Protein AF-A0A2A2RB28-F1 (afdb_monomer_lite)

Secondary structure (DSSP, 8-state):
----------------HHHHHHHHHHHHTT--HHHHHHHHTTPPP-HHHHHHHHHTT--HHHHHHHHHHHT------HHHHHHHHHTT--HHHHHHHHHHHHHHHHHHHHHHHHHHTTS----GGGTT-PPP---

pLDDT: mean 82.94, std 18.9, range [40.28, 98.69]

Structure (mmCIF, N/CA/C/O backbone):
data_AF-A0A2A2RB28-F1
#
_entry.id   AF-A0A2A2RB28-F1
#
loop_
_atom_site.group_PDB
_atom_site.id
_atom_site.type_symbol
_atom_site.label_atom_id
_atom_site.label_alt_id
_atom_site.label_comp_id
_atom_site.label_asym_id
_atom_site.label_entity_id
_atom_site.label_seq_id
_atom_site.pdbx_PDB_ins_code
_atom_site.Cartn_x
_atom_site.Cartn_y
_atom_site.Cartn_z
_atom_site.occupancy
_atom_site.B_iso_or_equiv
_atom_site.auth_seq_id
_atom_site.auth_comp_id
_atom_site.auth_asym_id
_atom_site.auth_atom_id
_atom_site.pdbx_PDB_model_num
ATOM 1 N N . MET A 1 1 ? 13.893 58.027 -3.340 1.00 40.28 1 MET A N 1
ATOM 2 C CA . MET A 1 1 ? 13.424 56.875 -4.138 1.00 40.28 1 MET A CA 1
ATOM 3 C C . MET A 1 1 ? 13.994 55.616 -3.503 1.00 40.28 1 MET A C 1
ATOM 5 O O . MET A 1 1 ? 15.188 55.391 -3.623 1.00 40.28 1 MET A O 1
ATOM 9 N N . ILE A 1 2 ? 13.193 54.880 -2.728 1.00 45.69 2 ILE A N 1
ATOM 10 C CA . ILE A 1 2 ? 13.619 53.633 -2.072 1.00 45.69 2 ILE A CA 1
ATOM 11 C C . ILE A 1 2 ? 13.199 52.483 -2.987 1.00 45.69 2 ILE A C 1
ATOM 13 O O . ILE A 1 2 ? 12.010 52.295 -3.238 1.00 45.69 2 ILE A O 1
ATOM 17 N N . ALA A 1 3 ? 14.182 51.766 -3.527 1.00 48.59 3 ALA A N 1
ATOM 18 C CA . ALA A 1 3 ? 13.976 50.577 -4.340 1.00 48.59 3 ALA A CA 1
ATOM 19 C C . ALA A 1 3 ? 13.560 49.408 -3.433 1.00 48.59 3 ALA A C 1
ATOM 21 O O . ALA A 1 3 ? 14.382 48.824 -2.731 1.00 48.59 3 ALA A O 1
ATOM 22 N N . LEU A 1 4 ? 12.268 49.084 -3.438 1.00 51.72 4 LEU A N 1
ATOM 23 C CA . LEU A 1 4 ? 11.714 47.870 -2.844 1.00 51.72 4 LEU A CA 1
ATOM 24 C C . LEU A 1 4 ? 11.893 46.722 -3.845 1.00 51.72 4 LEU A C 1
ATOM 26 O O . LEU A 1 4 ? 11.027 46.453 -4.673 1.00 51.72 4 LEU A O 1
ATOM 30 N N . ILE A 1 5 ? 13.050 46.062 -3.798 1.00 56.41 5 ILE A N 1
ATOM 31 C CA . ILE A 1 5 ? 13.278 44.809 -4.523 1.00 56.41 5 ILE A CA 1
ATOM 32 C C . ILE A 1 5 ? 12.761 43.677 -3.633 1.00 56.41 5 ILE A C 1
ATOM 34 O O . ILE A 1 5 ? 13.472 43.137 -2.790 1.00 56.41 5 ILE A O 1
ATOM 38 N N . GLY A 1 6 ? 11.480 43.353 -3.799 1.00 57.09 6 GLY A N 1
ATOM 39 C CA . GLY A 1 6 ? 10.890 42.123 -3.289 1.00 57.09 6 GLY A CA 1
ATOM 40 C C . GLY A 1 6 ? 11.251 40.963 -4.210 1.00 57.09 6 GLY A C 1
ATOM 41 O O . GLY A 1 6 ? 10.554 40.715 -5.188 1.00 57.09 6 GLY A O 1
ATOM 42 N N . VAL A 1 7 ? 12.335 40.250 -3.909 1.00 66.50 7 VAL A N 1
ATOM 43 C CA . VAL A 1 7 ? 12.643 38.955 -4.533 1.00 66.50 7 VAL A CA 1
ATOM 44 C C . VAL A 1 7 ? 12.738 37.920 -3.425 1.00 66.50 7 VAL A C 1
ATOM 46 O O . VAL A 1 7 ? 13.798 37.710 -2.850 1.00 66.50 7 VAL A O 1
ATOM 49 N N . LEU A 1 8 ? 11.611 37.284 -3.109 1.00 60.06 8 LEU A N 1
ATOM 50 C CA . LEU A 1 8 ? 11.576 36.104 -2.247 1.00 60.06 8 LEU A CA 1
ATOM 51 C C . LEU A 1 8 ? 10.465 35.151 -2.723 1.00 60.06 8 LEU A C 1
ATOM 53 O O . LEU A 1 8 ? 9.400 35.064 -2.125 1.00 60.06 8 LEU A O 1
ATOM 57 N N . LEU A 1 9 ? 10.697 34.442 -3.831 1.00 55.72 9 LEU A N 1
ATOM 58 C CA . LEU A 1 9 ? 9.862 33.309 -4.258 1.00 55.72 9 LEU A CA 1
ATOM 59 C C . LEU A 1 9 ? 10.753 32.166 -4.768 1.00 55.72 9 LEU A C 1
ATOM 61 O O . LEU A 1 9 ? 10.796 31.866 -5.954 1.00 55.72 9 LEU A O 1
ATOM 65 N N . LEU A 1 10 ? 11.485 31.534 -3.849 1.00 61.50 10 LEU A N 1
ATOM 66 C CA . LEU A 1 10 ? 12.239 30.292 -4.084 1.00 61.50 10 LEU A CA 1
ATOM 67 C C . LEU A 1 10 ? 11.812 29.186 -3.100 1.00 61.50 10 LEU A C 1
ATOM 69 O O . LEU A 1 10 ? 12.625 28.386 -2.656 1.00 61.50 10 LEU A O 1
ATOM 73 N N . ALA A 1 11 ? 10.523 29.119 -2.759 1.00 56.06 11 ALA A N 1
ATOM 74 C CA . ALA A 1 11 ? 9.956 28.034 -1.952 1.00 56.06 11 ALA A CA 1
ATOM 75 C C . ALA A 1 11 ? 8.967 27.203 -2.781 1.00 56.06 11 ALA A C 1
ATOM 77 O O . ALA A 1 11 ? 7.797 27.062 -2.445 1.00 56.06 11 ALA A O 1
ATOM 78 N N . GLY A 1 12 ? 9.441 26.675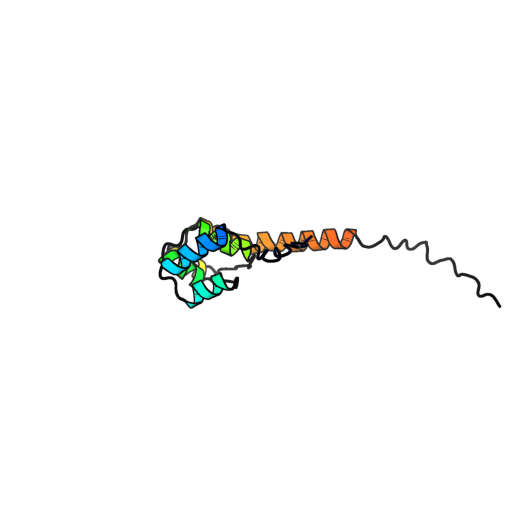 -3.906 1.00 48.31 12 GLY A N 1
ATOM 79 C CA . GLY A 1 12 ? 8.723 25.682 -4.694 1.00 48.31 12 GLY A CA 1
ATOM 80 C C . GLY A 1 12 ? 9.150 24.266 -4.322 1.00 48.31 12 GLY A C 1
ATOM 81 O O . GLY A 1 12 ? 9.588 23.526 -5.196 1.00 48.31 12 GLY A O 1
ATOM 82 N N . CYS A 1 13 ? 9.049 23.861 -3.051 1.00 58.91 13 CYS A N 1
ATOM 83 C CA . CYS A 1 13 ? 8.900 22.431 -2.783 1.00 58.91 13 CYS A CA 1
ATOM 84 C C . CYS A 1 13 ? 7.545 22.060 -3.380 1.00 58.91 13 CYS A C 1
ATOM 86 O O . CYS A 1 13 ? 6.515 22.404 -2.805 1.00 58.91 13 CYS A O 1
ATOM 88 N N . ALA A 1 14 ? 7.529 21.434 -4.555 1.00 64.94 14 ALA A N 1
ATOM 89 C CA . ALA A 1 14 ? 6.310 20.906 -5.153 1.00 64.94 14 ALA A CA 1
ATOM 90 C C . ALA A 1 14 ? 5.819 19.715 -4.310 1.00 64.94 14 ALA A C 1
ATOM 92 O O . ALA A 1 14 ? 5.962 18.554 -4.684 1.00 64.94 14 ALA A O 1
ATOM 93 N N . ALA A 1 15 ? 5.313 20.001 -3.112 1.00 69.69 15 ALA A N 1
ATOM 94 C CA . ALA A 1 15 ? 4.603 19.043 -2.295 1.00 69.69 15 ALA A CA 1
ATOM 95 C C . ALA A 1 15 ? 3.253 18.802 -2.971 1.00 69.69 15 ALA A C 1
ATOM 97 O O . ALA A 1 15 ? 2.444 19.719 -3.093 1.00 69.69 15 ALA A O 1
ATOM 98 N N . ASP A 1 16 ? 3.038 17.579 -3.448 1.00 84.50 16 ASP A N 1
ATOM 99 C CA . ASP A 1 16 ? 1.762 17.161 -4.018 1.00 84.50 16 ASP A CA 1
ATOM 100 C C . ASP A 1 16 ? 0.663 17.269 -2.934 1.00 84.50 16 ASP A C 1
ATOM 102 O O . ASP A 1 16 ? 0.732 16.555 -1.923 1.00 84.50 16 ASP A O 1
ATOM 106 N N . PRO A 1 17 ? -0.356 18.138 -3.101 1.00 88.44 17 PRO A N 1
ATOM 107 C CA . PRO A 1 17 ? -1.428 18.291 -2.119 1.00 88.44 17 PRO A CA 1
ATOM 108 C C . PRO A 1 17 ? -2.202 16.992 -1.872 1.00 88.44 17 PRO A C 1
ATOM 110 O O . PRO A 1 17 ? -2.729 16.787 -0.777 1.00 88.44 17 PRO A O 1
ATOM 113 N N . GLN A 1 18 ? -2.278 16.101 -2.865 1.00 92.75 18 GLN A N 1
ATOM 114 C CA . GLN A 1 18 ? -2.914 14.798 -2.705 1.00 92.75 18 GLN A CA 1
ATOM 115 C C . GLN A 1 18 ? -2.081 13.890 -1.804 1.00 92.75 18 GLN A C 1
ATOM 117 O O . GLN A 1 18 ? -2.630 13.261 -0.903 1.00 92.75 18 GLN A O 1
ATOM 122 N N . ARG A 1 19 ? -0.753 13.884 -1.973 1.00 90.94 19 ARG A N 1
ATOM 123 C CA . ARG A 1 19 ? 0.158 13.142 -1.089 1.00 90.94 19 ARG A CA 1
ATOM 124 C C . ARG A 1 19 ? -0.004 13.586 0.361 1.00 90.94 19 ARG A C 1
ATOM 126 O O . ARG A 1 19 ? -0.052 12.745 1.250 1.00 90.94 19 ARG A O 1
ATOM 133 N N . GLN A 1 20 ? -0.118 14.890 0.606 1.00 91.69 20 GLN A N 1
ATOM 134 C CA . GLN A 1 20 ? -0.297 15.408 1.963 1.00 91.69 20 GLN A CA 1
ATOM 135 C C . GLN A 1 20 ? -1.602 14.909 2.605 1.00 91.69 20 GLN A C 1
ATOM 137 O O . GLN A 1 20 ? -1.596 14.494 3.764 1.00 91.69 20 GLN A O 1
ATOM 142 N N . LYS A 1 21 ? -2.709 14.900 1.850 1.00 93.75 21 LYS A N 1
ATOM 143 C CA . LYS A 1 21 ? -3.995 14.353 2.318 1.00 93.75 21 LYS A CA 1
ATOM 144 C C . LYS A 1 21 ? -3.897 12.859 2.610 1.00 93.75 21 LYS A C 1
ATOM 146 O O . LYS A 1 21 ? -4.332 12.416 3.669 1.00 93.75 21 LYS A O 1
ATOM 151 N N . ASP A 1 22 ? -3.285 12.106 1.702 1.00 95.06 22 ASP A N 1
ATOM 152 C CA . ASP A 1 22 ? -3.089 10.666 1.848 1.00 95.06 22 ASP A CA 1
ATOM 153 C C . ASP A 1 22 ? -2.253 10.355 3.112 1.00 95.06 22 ASP A C 1
ATOM 155 O O . ASP A 1 22 ? -2.620 9.477 3.895 1.00 95.06 22 ASP A O 1
ATOM 159 N N . MET A 1 23 ? -1.183 11.115 3.386 1.00 93.88 23 MET A N 1
ATOM 160 C CA . MET A 1 23 ? -0.351 10.922 4.588 1.00 93.88 23 MET A CA 1
ATOM 161 C C . MET A 1 23 ? -1.059 11.314 5.887 1.00 93.88 23 MET A C 1
ATOM 163 O O . MET A 1 23 ? -0.831 10.677 6.917 1.00 93.88 23 MET A O 1
ATOM 167 N N . ALA A 1 24 ? -1.955 12.303 5.857 1.00 93.25 24 ALA A N 1
ATOM 168 C CA . ALA A 1 24 ? -2.784 12.638 7.014 1.00 93.25 24 ALA A CA 1
ATOM 169 C C . ALA A 1 24 ? -3.741 11.487 7.381 1.00 93.25 24 ALA A C 1
ATOM 171 O O . ALA A 1 24 ? -3.910 11.171 8.562 1.00 93.25 24 ALA A O 1
ATOM 172 N N . VAL A 1 25 ? -4.313 10.810 6.378 1.00 93.50 25 VAL A N 1
ATOM 173 C CA . VAL A 1 25 ? -5.142 9.609 6.581 1.00 93.50 25 VAL A CA 1
ATOM 174 C C . VAL A 1 25 ? -4.305 8.472 7.166 1.00 93.50 25 VAL A C 1
ATOM 176 O O . VAL A 1 25 ? -4.672 7.900 8.189 1.00 93.50 25 VAL A O 1
ATOM 179 N N . VAL A 1 26 ? -3.147 8.171 6.572 1.00 94.44 26 VAL A N 1
ATOM 180 C CA . VAL A 1 26 ? -2.278 7.083 7.053 1.00 94.44 26 VAL A CA 1
ATOM 181 C C . VAL A 1 26 ? -1.820 7.339 8.492 1.00 94.44 26 VAL A C 1
ATOM 183 O O . VAL A 1 26 ? -1.945 6.457 9.340 1.00 94.44 26 VAL A O 1
ATOM 186 N N . SER A 1 27 ? -1.374 8.557 8.803 1.00 91.31 27 SER A N 1
ATOM 187 C CA . SER A 1 27 ? -0.862 8.913 10.134 1.00 91.31 27 SER A CA 1
ATOM 188 C C . SER A 1 27 ? -1.927 8.869 11.234 1.00 91.31 27 SER A C 1
ATOM 190 O O . SER A 1 27 ? -1.594 8.657 12.396 1.00 91.31 27 SER A O 1
ATOM 192 N N . SER A 1 28 ? -3.206 9.042 10.885 1.00 92.94 28 SER A N 1
ATOM 193 C CA . SER A 1 28 ? -4.327 8.988 11.835 1.00 92.94 28 SER A CA 1
ATOM 194 C C . SER A 1 28 ? -5.004 7.613 11.928 1.00 92.94 28 SER A C 1
ATOM 196 O O . SER A 1 28 ? -5.814 7.393 12.824 1.00 92.94 28 SER A O 1
ATOM 198 N N . SER A 1 29 ? -4.653 6.670 11.048 1.00 91.19 29 SER A N 1
ATOM 199 C CA . SER A 1 29 ? -5.303 5.352 10.943 1.00 91.19 29 SER A CA 1
ATOM 200 C C . SER A 1 29 ? -4.783 4.281 11.916 1.00 91.19 29 SER A C 1
ATOM 202 O O . SER A 1 29 ? -5.322 3.183 11.957 1.00 91.19 29 SER A O 1
ATOM 204 N N . GLY A 1 30 ? -3.742 4.560 12.711 1.00 94.00 30 GLY A N 1
ATOM 205 C CA . GLY A 1 30 ? -3.163 3.571 13.639 1.00 94.00 30 GLY A CA 1
ATOM 206 C C . GLY A 1 30 ? -2.279 2.511 12.965 1.00 94.00 30 GLY A C 1
ATOM 207 O O . GLY A 1 30 ? -1.998 1.457 13.539 1.00 94.00 30 GLY A O 1
ATOM 208 N N . VAL A 1 31 ? -1.840 2.778 11.734 1.00 96.69 31 VAL A N 1
ATOM 209 C CA . VAL A 1 31 ? -0.836 1.982 11.013 1.00 96.69 31 VAL A CA 1
ATOM 210 C C . VAL A 1 31 ? 0.493 2.001 11.784 1.00 96.69 31 VAL A C 1
ATOM 212 O O . VAL A 1 31 ? 0.837 3.037 12.359 1.00 96.69 31 VAL A O 1
ATOM 215 N N . PRO A 1 32 ? 1.261 0.891 11.815 1.00 97.38 32 PRO A N 1
ATOM 216 C CA . PRO A 1 32 ? 2.560 0.858 12.478 1.00 97.38 32 PRO A CA 1
ATOM 217 C C . PRO A 1 32 ? 3.471 2.003 12.029 1.00 97.38 32 PRO A C 1
ATOM 219 O O . PRO A 1 32 ? 3.584 2.283 10.835 1.00 97.38 32 PRO A O 1
ATOM 222 N N . THR A 1 33 ? 4.179 2.617 12.981 1.00 95.06 33 THR A N 1
ATOM 223 C CA . THR A 1 33 ? 5.044 3.782 12.727 1.00 95.06 33 THR A CA 1
ATOM 224 C C . THR A 1 33 ? 6.092 3.520 11.649 1.00 95.06 33 THR A C 1
ATOM 226 O O . THR A 1 33 ? 6.452 4.423 10.904 1.00 95.06 33 THR A O 1
ATOM 229 N N . ILE A 1 34 ? 6.579 2.282 11.532 1.00 96.44 34 ILE A N 1
ATOM 230 C CA . ILE A 1 34 ? 7.538 1.921 10.486 1.00 96.44 34 ILE A CA 1
ATOM 231 C C . ILE A 1 34 ? 6.916 1.992 9.085 1.00 96.44 34 ILE A C 1
ATOM 233 O O . ILE A 1 34 ? 7.548 2.498 8.163 1.00 96.44 34 ILE A O 1
ATOM 237 N N . THR A 1 35 ? 5.668 1.552 8.927 1.00 97.38 35 THR A N 1
ATOM 238 C CA . THR A 1 35 ? 4.946 1.588 7.653 1.00 97.38 35 THR A CA 1
ATOM 239 C C . THR A 1 35 ? 4.631 3.027 7.254 1.00 97.38 35 THR A C 1
ATOM 241 O O . THR A 1 35 ? 4.894 3.421 6.118 1.00 97.38 35 THR A O 1
ATOM 244 N N . SER A 1 36 ? 4.136 3.848 8.187 1.00 96.44 36 SER A N 1
ATOM 245 C CA . SER A 1 36 ? 3.884 5.268 7.912 1.00 96.44 36 SER A CA 1
ATOM 246 C C . SER A 1 36 ? 5.178 6.039 7.632 1.00 96.44 36 SER A C 1
ATOM 248 O O . SER A 1 36 ? 5.207 6.839 6.701 1.00 96.44 36 SER A O 1
ATOM 250 N N . ALA A 1 37 ? 6.275 5.743 8.337 1.00 96.12 37 ALA A N 1
ATOM 251 C CA . ALA A 1 37 ? 7.584 6.330 8.056 1.00 96.12 37 ALA A CA 1
ATOM 252 C C . ALA A 1 37 ? 8.101 5.951 6.660 1.00 96.12 37 ALA A C 1
ATOM 254 O O . ALA A 1 37 ? 8.564 6.827 5.930 1.00 96.12 37 ALA A O 1
ATOM 255 N N . LYS A 1 38 ? 7.979 4.682 6.241 1.00 97.00 38 LYS A N 1
ATOM 256 C CA . LYS A 1 38 ? 8.315 4.276 4.865 1.00 97.00 38 LYS A CA 1
ATOM 257 C C . LYS A 1 38 ? 7.534 5.113 3.847 1.00 97.00 38 LYS A C 1
ATOM 259 O O . LYS A 1 38 ? 8.130 5.606 2.891 1.00 97.00 38 LYS A O 1
ATOM 264 N N . MET A 1 39 ? 6.235 5.327 4.075 1.00 96.00 39 MET A N 1
ATOM 265 C CA . MET A 1 39 ? 5.398 6.149 3.195 1.00 96.00 39 MET A CA 1
ATOM 266 C C . MET A 1 39 ? 5.809 7.629 3.180 1.00 96.00 39 MET A C 1
ATOM 268 O O . MET A 1 39 ? 5.962 8.226 2.109 1.00 96.00 39 MET A O 1
ATOM 272 N N . GLU A 1 40 ? 6.076 8.206 4.351 1.00 94.19 40 GLU A N 1
ATOM 273 C CA . GLU A 1 40 ? 6.519 9.595 4.501 1.00 94.19 40 GLU A CA 1
ATOM 274 C C . GLU A 1 40 ? 7.882 9.842 3.835 1.00 94.19 40 GLU A C 1
ATOM 276 O O . GLU A 1 40 ? 8.090 10.870 3.192 1.00 94.19 40 GLU A O 1
ATOM 281 N N . TYR A 1 41 ? 8.796 8.873 3.897 1.00 94.12 41 TYR A N 1
ATOM 282 C CA . TYR A 1 41 ? 10.113 8.958 3.260 1.00 94.12 41 TYR A CA 1
ATOM 283 C C . TYR A 1 41 ? 10.150 8.387 1.839 1.00 94.12 41 TYR A C 1
ATOM 285 O O . TYR A 1 41 ? 11.229 8.217 1.269 1.00 94.12 41 TYR A O 1
ATOM 293 N N . ASN A 1 42 ? 8.985 8.136 1.231 1.00 92.81 42 ASN A N 1
ATOM 294 C CA . ASN A 1 42 ? 8.854 7.665 -0.148 1.00 92.81 42 ASN A CA 1
ATOM 295 C C . ASN A 1 42 ? 9.587 6.337 -0.435 1.00 92.81 42 ASN A C 1
ATOM 297 O O . ASN A 1 42 ? 10.010 6.086 -1.572 1.00 92.81 42 ASN A O 1
ATOM 301 N N . GLN A 1 43 ? 9.731 5.494 0.586 1.00 95.56 43 GLN A N 1
ATOM 302 C CA . GLN A 1 43 ? 10.395 4.198 0.524 1.00 95.56 43 GLN A CA 1
ATOM 303 C C . GLN A 1 43 ? 9.449 3.105 0.004 1.00 95.56 43 GLN A C 1
ATOM 305 O O . GLN A 1 43 ? 8.233 3.183 0.198 1.00 95.56 43 GLN A O 1
ATOM 310 N N . PRO A 1 44 ? 9.968 2.054 -0.647 1.00 95.62 44 PRO A N 1
ATOM 311 C CA . PRO A 1 44 ? 9.163 0.882 -0.963 1.00 95.62 44 PRO A CA 1
ATOM 312 C C . PRO A 1 44 ? 8.521 0.302 0.304 1.00 95.62 44 PRO A C 1
ATOM 314 O O . PRO A 1 44 ? 9.189 0.152 1.327 1.00 95.62 44 PRO A O 1
ATOM 317 N N . ILE A 1 45 ? 7.236 -0.030 0.215 1.00 97.50 45 ILE A N 1
ATOM 318 C CA . ILE A 1 45 ? 6.529 -0.796 1.245 1.00 97.50 45 ILE A CA 1
ATOM 319 C C . ILE A 1 45 ? 6.465 -2.265 0.829 1.00 97.50 45 ILE A C 1
ATOM 321 O O . ILE A 1 45 ? 6.358 -2.568 -0.364 1.00 97.50 45 ILE A O 1
ATOM 325 N N . ASP A 1 46 ? 6.556 -3.167 1.798 1.00 97.94 46 ASP A N 1
ATOM 326 C CA . ASP A 1 46 ? 6.501 -4.614 1.582 1.00 97.94 46 ASP A CA 1
ATOM 327 C C . ASP A 1 46 ? 5.072 -5.170 1.748 1.00 97.94 46 ASP A C 1
ATOM 329 O O . ASP A 1 46 ? 4.093 -4.430 1.862 1.00 97.94 46 ASP A O 1
A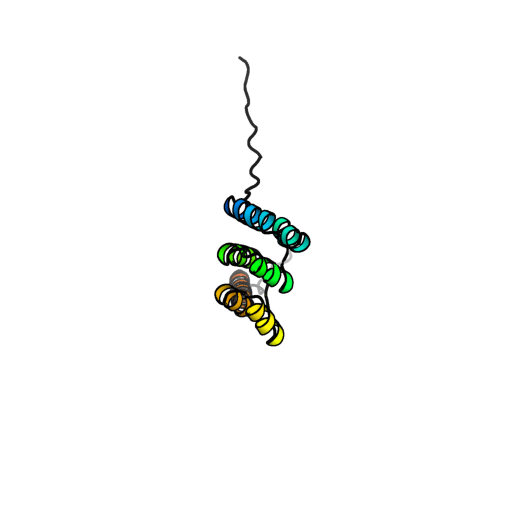TOM 333 N N . PHE A 1 47 ? 4.921 -6.495 1.700 1.00 98.50 47 PHE A N 1
ATOM 334 C CA . PHE A 1 47 ? 3.607 -7.125 1.833 1.00 98.50 47 PHE A CA 1
ATOM 335 C C . PHE A 1 47 ? 3.008 -6.990 3.238 1.00 98.50 47 PHE A C 1
ATOM 337 O O . PHE A 1 47 ? 1.788 -6.862 3.354 1.00 98.50 47 PHE A O 1
ATOM 344 N N . ASP A 1 48 ? 3.826 -6.992 4.294 1.00 98.31 48 ASP A N 1
ATOM 345 C CA . ASP A 1 48 ? 3.334 -6.843 5.666 1.00 98.31 48 ASP A CA 1
ATOM 346 C C . ASP A 1 48 ? 2.860 -5.400 5.916 1.00 98.31 48 ASP A C 1
ATOM 348 O O . ASP A 1 48 ? 1.830 -5.194 6.562 1.00 98.31 48 ASP A O 1
ATOM 352 N N . ASP A 1 49 ? 3.524 -4.410 5.312 1.00 98.44 49 ASP A N 1
ATOM 353 C CA . ASP A 1 49 ? 3.061 -3.020 5.278 1.00 98.44 49 ASP A CA 1
ATOM 354 C C . ASP A 1 49 ? 1.691 -2.884 4.585 1.00 98.44 49 ASP A C 1
ATOM 356 O O . ASP A 1 49 ? 0.782 -2.241 5.111 1.00 98.44 49 ASP A O 1
ATOM 360 N N . ILE A 1 50 ? 1.508 -3.515 3.417 1.00 98.56 50 ILE A N 1
ATOM 361 C CA . ILE A 1 50 ? 0.232 -3.492 2.675 1.00 98.56 50 ILE A CA 1
ATOM 362 C C . ILE A 1 50 ? -0.889 -4.135 3.505 1.00 98.56 50 ILE A C 1
ATOM 364 O O . ILE A 1 50 ? -2.004 -3.610 3.571 1.00 98.56 50 ILE A O 1
ATOM 368 N N . ILE A 1 51 ? -0.587 -5.242 4.189 1.00 98.62 51 ILE A N 1
ATOM 369 C CA . ILE A 1 51 ? -1.500 -5.887 5.139 1.00 98.62 51 ILE A CA 1
ATOM 370 C C . ILE A 1 51 ? -1.862 -4.932 6.279 1.00 98.62 51 ILE A C 1
ATOM 372 O O . ILE A 1 51 ? -3.036 -4.834 6.642 1.00 98.62 51 ILE A O 1
ATOM 376 N N . ALA A 1 52 ? -0.883 -4.226 6.848 1.00 98.31 52 ALA A N 1
ATOM 377 C CA . ALA A 1 52 ? -1.113 -3.293 7.944 1.00 98.31 52 ALA A CA 1
ATOM 378 C C . ALA A 1 52 ? -2.021 -2.128 7.523 1.00 98.31 52 ALA A C 1
ATOM 380 O O . ALA A 1 52 ? -2.983 -1.825 8.229 1.00 98.31 52 ALA A O 1
ATOM 381 N N . LEU A 1 53 ? -1.777 -1.541 6.348 1.00 98.31 53 LEU A N 1
ATOM 382 C CA . LEU A 1 53 ? -2.620 -0.489 5.768 1.00 98.31 53 LEU A CA 1
ATOM 383 C C . LEU A 1 53 ? -4.072 -0.960 5.604 1.00 98.31 53 LEU A C 1
ATOM 385 O O . LEU A 1 53 ? -5.005 -0.285 6.042 1.00 98.31 53 LEU A O 1
ATOM 389 N N . SER A 1 54 ? -4.265 -2.155 5.045 1.00 98.12 54 SER A N 1
ATOM 390 C CA . SER A 1 54 ? -5.597 -2.725 4.829 1.00 98.12 54 SER A CA 1
ATOM 391 C C . SER A 1 54 ? -6.330 -3.046 6.136 1.00 98.12 54 SER A C 1
ATOM 393 O O . SER A 1 54 ? -7.523 -2.765 6.281 1.00 98.12 54 SER A O 1
ATOM 395 N N . LYS A 1 55 ? -5.625 -3.603 7.130 1.00 97.31 55 LYS A N 1
ATOM 396 C CA . LYS A 1 55 ? -6.196 -3.890 8.457 1.00 97.31 55 LYS A CA 1
ATOM 397 C C . LYS A 1 55 ? -6.699 -2.626 9.149 1.00 97.31 55 LYS A C 1
ATOM 399 O O . LYS A 1 55 ? -7.760 -2.667 9.766 1.00 97.31 55 LYS A O 1
ATOM 404 N N . GLN A 1 56 ? -5.984 -1.516 8.977 1.00 97.69 56 GLN A N 1
ATOM 405 C CA . GLN A 1 56 ? -6.353 -0.203 9.506 1.00 97.69 56 GLN A CA 1
ATOM 406 C C . GLN A 1 56 ? -7.330 0.578 8.618 1.00 97.69 56 GLN A C 1
ATOM 408 O O . GLN A 1 56 ? -7.564 1.764 8.838 1.00 97.69 56 GLN A O 1
ATOM 413 N N . LYS A 1 57 ? -7.937 -0.084 7.624 1.00 96.56 57 LYS A N 1
ATOM 414 C CA . LYS A 1 57 ? -8.966 0.494 6.748 1.00 96.56 57 LYS A CA 1
ATOM 415 C C . LYS A 1 57 ? -8.493 1.723 5.963 1.00 96.56 57 LYS A C 1
ATOM 417 O O . LYS A 1 57 ? -9.316 2.546 5.566 1.00 96.56 57 LYS A O 1
ATOM 422 N N . VAL A 1 58 ? -7.190 1.828 5.687 1.00 97.44 58 VAL A N 1
ATOM 423 C CA . VAL A 1 58 ? -6.687 2.782 4.691 1.00 97.44 58 VAL A CA 1
ATOM 424 C C . VAL A 1 58 ? -7.294 2.411 3.339 1.00 97.44 58 VAL A C 1
ATOM 426 O O . VAL A 1 58 ? -7.316 1.238 2.965 1.00 97.44 58 VAL A O 1
ATOM 429 N N . SER A 1 59 ? -7.832 3.397 2.622 1.00 97.69 59 SER A N 1
ATOM 430 C CA . SER A 1 59 ? -8.571 3.136 1.389 1.00 97.69 59 SER A CA 1
ATOM 431 C C . SER A 1 59 ? -7.672 2.586 0.281 1.00 97.69 59 SER A C 1
ATOM 433 O O . SER A 1 59 ? -6.504 2.962 0.148 1.00 97.69 59 SER A O 1
ATOM 435 N N . ASP A 1 60 ? -8.256 1.748 -0.578 1.00 97.75 60 ASP A N 1
ATOM 436 C CA . ASP A 1 60 ? -7.582 1.204 -1.762 1.00 97.75 60 ASP A CA 1
ATOM 437 C C . ASP A 1 60 ? -6.971 2.300 -2.632 1.00 97.75 60 ASP A C 1
ATOM 439 O O . ASP A 1 60 ? -5.891 2.124 -3.188 1.00 97.75 60 ASP A O 1
ATOM 443 N N . GLU A 1 61 ? -7.648 3.444 -2.742 1.00 97.69 61 GLU A N 1
ATOM 444 C CA . GLU A 1 61 ? -7.175 4.570 -3.538 1.00 97.69 61 GLU A CA 1
ATOM 445 C C . GLU A 1 61 ? -5.838 5.109 -3.014 1.00 97.69 61 GLU A C 1
ATOM 447 O O . GLU A 1 61 ? -4.913 5.300 -3.803 1.00 97.69 61 GLU A O 1
ATOM 452 N N . VAL A 1 62 ? -5.705 5.283 -1.694 1.00 97.81 62 VAL A N 1
ATOM 453 C CA . VAL A 1 62 ? -4.464 5.741 -1.048 1.00 97.81 62 VAL A CA 1
ATOM 454 C C . VAL A 1 62 ? -3.350 4.712 -1.241 1.00 97.81 62 VAL A C 1
ATOM 456 O O . VAL A 1 62 ? -2.246 5.065 -1.664 1.00 97.81 62 VAL A O 1
ATOM 459 N N . ILE A 1 63 ? -3.647 3.430 -1.000 1.00 98.06 63 ILE A N 1
ATOM 460 C CA . ILE A 1 63 ? -2.676 2.337 -1.159 1.00 98.06 63 ILE A CA 1
ATOM 461 C C . ILE A 1 63 ? -2.188 2.276 -2.613 1.00 98.06 63 ILE A C 1
ATOM 463 O O . ILE A 1 63 ? -0.986 2.320 -2.877 1.00 98.06 63 ILE A O 1
ATOM 467 N N . LEU A 1 64 ? -3.105 2.237 -3.581 1.00 98.19 64 LEU A N 1
ATOM 468 C CA . LEU A 1 64 ? -2.777 2.155 -5.003 1.00 98.19 64 LEU A CA 1
ATOM 469 C C . LEU A 1 64 ? -2.014 3.383 -5.497 1.00 98.19 64 LEU A C 1
ATOM 471 O O . LEU A 1 64 ? -1.097 3.233 -6.306 1.00 98.19 64 LEU A O 1
ATOM 475 N N . ARG A 1 65 ? -2.368 4.593 -5.044 1.00 97.06 65 ARG A N 1
ATOM 476 C CA . ARG A 1 65 ? -1.656 5.816 -5.440 1.00 97.06 65 ARG A CA 1
ATOM 477 C C . ARG A 1 65 ? -0.208 5.775 -4.967 1.00 97.06 65 ARG A C 1
ATOM 479 O O . ARG A 1 65 ? 0.692 6.061 -5.758 1.00 97.06 65 ARG A O 1
ATOM 486 N N . TYR A 1 66 ? 0.021 5.330 -3.730 1.00 96.75 66 TYR A N 1
ATOM 487 C CA . TYR A 1 66 ? 1.366 5.144 -3.196 1.00 96.75 66 TYR A CA 1
ATOM 488 C C . TYR A 1 6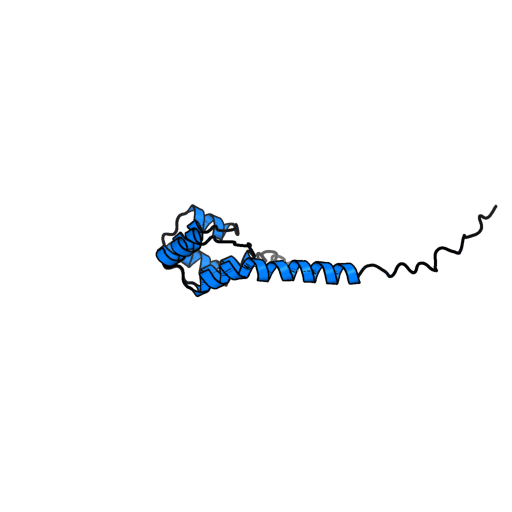6 ? 2.164 4.116 -4.010 1.00 96.75 66 TYR A C 1
ATOM 490 O O . TYR A 1 66 ? 3.247 4.424 -4.514 1.00 96.75 66 TYR A O 1
ATOM 498 N N . LEU A 1 67 ? 1.604 2.919 -4.221 1.00 97.12 67 LEU A N 1
ATOM 499 C CA . LEU A 1 67 ? 2.267 1.842 -4.962 1.00 97.12 67 LEU A CA 1
ATOM 500 C C . LEU A 1 67 ? 2.623 2.252 -6.405 1.00 97.12 67 LEU A C 1
ATOM 502 O O . LEU A 1 67 ? 3.734 1.984 -6.873 1.00 97.12 67 LEU A O 1
ATOM 506 N N . LYS A 1 68 ? 1.719 2.957 -7.099 1.00 95.56 68 LYS A N 1
ATOM 507 C CA . LYS A 1 68 ? 1.946 3.484 -8.460 1.00 95.56 68 LYS A CA 1
ATOM 508 C C . LYS A 1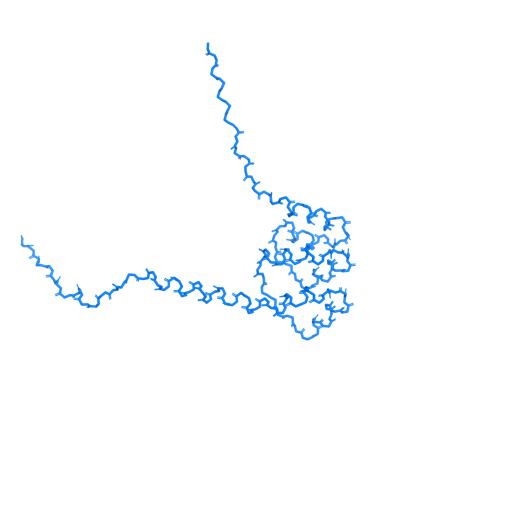 68 ? 3.069 4.509 -8.510 1.00 95.56 68 LYS A C 1
ATOM 510 O O . LYS A 1 68 ? 3.869 4.490 -9.444 1.00 95.56 68 LYS A O 1
ATOM 515 N N . ALA A 1 69 ? 3.156 5.374 -7.502 1.00 93.50 69 ALA A N 1
ATOM 516 C CA . ALA A 1 69 ? 4.205 6.381 -7.424 1.00 93.50 69 ALA A CA 1
ATOM 517 C C . ALA A 1 69 ? 5.596 5.770 -7.196 1.00 93.50 69 ALA A C 1
ATOM 519 O O . ALA A 1 69 ? 6.587 6.402 -7.553 1.00 93.50 69 ALA A O 1
ATOM 520 N N . ARG A 1 70 ? 5.693 4.582 -6.578 1.00 93.00 70 ARG A N 1
ATOM 521 C CA . ARG A 1 70 ? 6.978 3.917 -6.285 1.00 93.00 70 ARG A CA 1
ATOM 522 C C . ARG A 1 70 ? 7.466 3.003 -7.401 1.00 93.00 70 ARG A C 1
ATOM 524 O O . ARG A 1 70 ? 8.667 2.772 -7.496 1.00 93.00 70 ARG A O 1
ATOM 531 N N . ARG A 1 71 ? 6.555 2.494 -8.240 1.00 94.19 71 ARG A N 1
ATOM 532 C CA . ARG A 1 71 ? 6.865 1.551 -9.332 1.00 94.19 71 ARG A CA 1
ATOM 533 C C . ARG A 1 71 ? 7.659 0.321 -8.860 1.00 94.19 71 ARG A C 1
ATOM 535 O O . ARG A 1 71 ? 8.457 -0.240 -9.607 1.00 94.19 71 ARG A O 1
ATOM 542 N N . THR A 1 72 ? 7.468 -0.081 -7.605 1.00 93.69 72 THR A N 1
ATOM 543 C CA . THR A 1 72 ? 8.088 -1.283 -7.042 1.00 93.69 72 THR A CA 1
ATOM 544 C C . THR A 1 72 ? 7.494 -2.518 -7.717 1.00 93.69 72 THR A C 1
ATOM 546 O O . THR A 1 72 ? 6.280 -2.595 -7.917 1.00 93.69 72 THR A O 1
ATOM 549 N N . ILE A 1 73 ? 8.351 -3.472 -8.083 1.00 95.62 73 ILE A N 1
ATOM 550 C CA . ILE A 1 73 ? 7.932 -4.757 -8.648 1.00 95.62 73 ILE A CA 1
ATOM 551 C C . ILE A 1 73 ? 7.658 -5.721 -7.498 1.00 95.62 73 ILE A C 1
ATOM 553 O O . ILE A 1 73 ? 8.521 -5.953 -6.653 1.00 95.62 73 ILE A O 1
ATOM 557 N N . TYR A 1 74 ? 6.464 -6.297 -7.496 1.00 96.81 74 TYR A N 1
ATOM 558 C CA . TYR A 1 74 ? 6.004 -7.275 -6.525 1.00 96.81 74 TYR A CA 1
ATOM 559 C C . TYR A 1 74 ? 5.812 -8.630 -7.199 1.00 96.81 74 TYR A C 1
ATOM 561 O O . TYR A 1 74 ? 5.304 -8.720 -8.314 1.00 96.81 74 TYR A O 1
ATOM 569 N N . SER A 1 75 ? 6.188 -9.694 -6.493 1.00 96.62 75 SER A N 1
ATOM 570 C CA . SER A 1 75 ? 6.004 -11.074 -6.944 1.00 96.62 75 SER A CA 1
ATOM 571 C C . SER A 1 75 ? 5.515 -11.940 -5.779 1.00 96.62 75 SER A C 1
ATOM 573 O O . SER A 1 75 ? 6.301 -12.710 -5.227 1.00 96.62 75 SER A O 1
ATOM 575 N N . PRO A 1 76 ? 4.255 -11.771 -5.333 1.00 96.69 76 PRO A N 1
ATOM 576 C CA . PRO A 1 76 ? 3.720 -12.568 -4.236 1.00 96.69 76 PRO A CA 1
ATOM 577 C C . PRO A 1 76 ? 3.604 -14.035 -4.663 1.00 96.69 76 PRO A C 1
ATOM 579 O O . PRO A 1 76 ? 3.037 -14.342 -5.712 1.00 96.69 76 PRO A O 1
ATOM 582 N N . ASP A 1 77 ? 4.123 -14.941 -3.839 1.00 97.31 77 ASP A N 1
ATOM 583 C CA . ASP A 1 77 ? 3.881 -16.374 -4.000 1.00 97.31 77 ASP A CA 1
ATOM 584 C C . ASP A 1 77 ? 2.430 -16.743 -3.593 1.00 97.31 77 ASP A C 1
ATOM 586 O O . ASP A 1 77 ? 1.694 -15.904 -3.051 1.00 97.31 77 ASP A O 1
ATOM 590 N N . PRO A 1 78 ? 1.972 -17.987 -3.838 1.00 97.75 78 PRO A N 1
ATOM 591 C CA . PRO A 1 78 ? 0.612 -18.397 -3.488 1.00 97.75 78 PRO A CA 1
ATOM 592 C C . PRO A 1 78 ? 0.275 -18.267 -1.994 1.00 97.75 78 PRO A C 1
ATOM 594 O O . PRO A 1 78 ? -0.857 -17.916 -1.654 1.00 97.75 78 PRO A O 1
ATOM 597 N N . GLN A 1 79 ? 1.239 -18.514 -1.100 1.00 98.00 79 GLN A N 1
ATOM 598 C CA . GLN A 1 79 ? 1.033 -18.406 0.345 1.00 98.00 79 GLN A CA 1
ATOM 599 C C . GLN A 1 79 ? 0.859 -16.939 0.755 1.00 98.00 79 GLN A C 1
ATOM 601 O O . GLN A 1 79 ? -0.031 -16.607 1.539 1.00 98.00 79 GLN A O 1
ATOM 606 N N . MET A 1 80 ? 1.663 -16.042 0.188 1.00 98.25 80 MET A N 1
ATOM 607 C CA . MET A 1 80 ? 1.555 -14.604 0.386 1.00 98.25 80 MET A CA 1
ATOM 608 C C . MET A 1 80 ? 0.236 -14.061 -0.167 1.00 98.25 80 MET A C 1
ATOM 610 O O . MET A 1 80 ? -0.425 -13.258 0.489 1.00 98.25 80 MET A O 1
ATOM 614 N N . LEU A 1 81 ? -0.201 -14.533 -1.337 1.00 98.12 81 LEU A N 1
ATOM 615 C CA . LEU A 1 81 ? -1.484 -14.144 -1.917 1.00 98.12 81 LEU A CA 1
ATOM 616 C C . LEU A 1 81 ? -2.666 -14.538 -1.017 1.00 98.12 81 LEU A C 1
ATOM 618 O O . LEU A 1 81 ? -3.632 -13.784 -0.905 1.00 98.12 81 LEU A O 1
ATOM 622 N N . GLU A 1 82 ? -2.596 -15.702 -0.370 1.00 98.19 82 GLU A N 1
ATOM 623 C CA . GLU A 1 82 ? -3.586 -16.113 0.629 1.00 98.19 82 GLU A CA 1
ATOM 624 C C . GLU A 1 82 ? -3.539 -15.213 1.870 1.00 98.19 82 GLU A C 1
ATOM 626 O O . GLU A 1 82 ? -4.580 -14.745 2.323 1.00 98.19 82 GLU A O 1
ATOM 631 N N . ARG A 1 83 ? -2.343 -14.882 2.377 1.00 98.31 83 ARG A N 1
ATOM 632 C CA . ARG A 1 83 ? -2.183 -13.957 3.515 1.00 98.31 83 ARG A CA 1
ATOM 633 C C . ARG A 1 83 ? -2.765 -12.571 3.225 1.00 98.31 83 ARG A C 1
ATOM 635 O O . ARG A 1 83 ? -3.431 -12.011 4.093 1.00 98.31 83 ARG A O 1
ATOM 642 N N . LEU A 1 84 ? -2.550 -12.034 2.022 1.00 98.56 84 LEU A N 1
ATOM 643 C CA . LEU A 1 84 ? -3.123 -10.757 1.583 1.00 98.56 84 LEU A CA 1
ATOM 644 C C . LEU A 1 84 ? -4.659 -10.815 1.578 1.00 98.56 84 LEU A C 1
ATOM 646 O O . LEU A 1 84 ? -5.308 -9.947 2.164 1.00 98.56 84 LEU A O 1
ATOM 650 N N . ARG A 1 85 ? -5.243 -11.870 0.992 1.00 98.44 85 ARG A N 1
ATOM 651 C CA . ARG A 1 85 ? -6.702 -12.077 0.962 1.00 98.44 85 ARG A CA 1
ATOM 652 C C . ARG A 1 85 ? -7.289 -12.236 2.364 1.00 98.44 85 ARG A C 1
ATOM 654 O O . ARG A 1 85 ? -8.246 -11.546 2.706 1.00 98.44 85 ARG A O 1
ATOM 661 N N . ALA A 1 86 ? -6.681 -13.074 3.201 1.00 97.75 86 ALA A N 1
ATOM 662 C CA . ALA A 1 86 ? -7.113 -13.309 4.578 1.00 97.75 86 ALA A CA 1
ATOM 663 C C . ALA A 1 86 ? -7.008 -12.051 5.460 1.00 97.75 86 ALA A C 1
ATOM 665 O O . ALA A 1 86 ? -7.798 -11.868 6.384 1.00 97.75 86 ALA A O 1
ATOM 666 N N . ALA A 1 87 ? -6.061 -11.155 5.167 1.00 97.19 87 ALA A N 1
ATOM 667 C CA . ALA A 1 87 ? -5.942 -9.855 5.824 1.00 97.19 87 ALA A CA 1
ATOM 668 C C . ALA A 1 87 ? -6.961 -8.808 5.333 1.00 97.19 87 ALA A C 1
ATOM 670 O O . ALA A 1 87 ? -6.981 -7.688 5.848 1.00 97.19 87 ALA A O 1
ATOM 671 N N . GLY A 1 88 ? -7.800 -9.156 4.353 1.00 97.44 88 GLY A N 1
ATOM 672 C CA . GLY A 1 88 ? -8.808 -8.270 3.785 1.00 97.44 88 GLY A CA 1
ATOM 673 C C . GLY A 1 88 ? -8.254 -7.250 2.794 1.00 97.44 88 GLY A C 1
ATOM 674 O O . GLY A 1 88 ? -8.921 -6.246 2.559 1.00 97.44 88 GLY A O 1
ATOM 675 N N . VAL A 1 89 ? -7.061 -7.479 2.229 1.00 98.56 89 VAL A N 1
ATOM 676 C CA . VAL A 1 89 ? -6.544 -6.654 1.127 1.00 98.56 89 VAL A CA 1
ATOM 677 C C . VAL A 1 89 ? -7.478 -6.811 -0.067 1.00 98.56 89 VAL A C 1
ATOM 679 O O . VAL A 1 89 ? -7.822 -7.929 -0.457 1.00 98.56 89 VAL A O 1
ATOM 682 N N . SER A 1 90 ? -7.907 -5.691 -0.642 1.00 98.44 90 SER A N 1
ATOM 683 C CA . SER A 1 9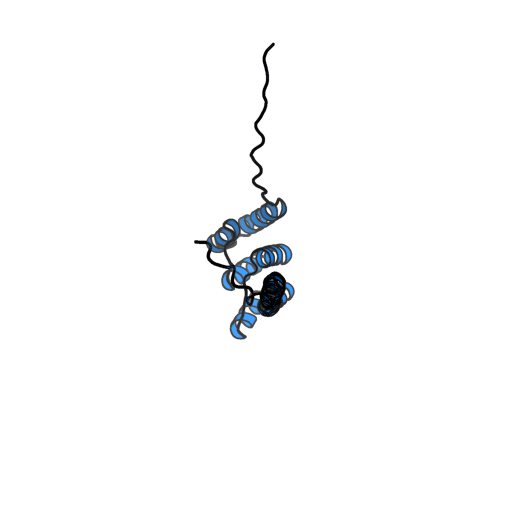0 ? -8.878 -5.701 -1.730 1.00 98.44 90 SER A CA 1
ATOM 684 C C . SER A 1 90 ? -8.347 -6.389 -2.986 1.00 98.44 90 SER A C 1
ATOM 686 O O . SER A 1 90 ? -7.150 -6.379 -3.295 1.00 98.44 90 SER A O 1
ATOM 688 N N . GLN A 1 91 ? -9.276 -6.921 -3.784 1.00 98.25 91 GLN A N 1
ATOM 689 C CA . GLN A 1 91 ? -8.941 -7.519 -5.073 1.00 98.25 91 GLN A CA 1
ATOM 690 C C . GLN A 1 91 ? -8.275 -6.507 -6.019 1.00 98.25 91 GLN A C 1
ATOM 692 O O . GLN A 1 91 ? -7.418 -6.886 -6.812 1.00 98.25 91 GLN A O 1
ATOM 697 N N . GLY A 1 92 ? -8.625 -5.219 -5.925 1.00 98.19 92 GLY A N 1
ATOM 698 C CA . GLY A 1 92 ? -8.007 -4.159 -6.725 1.00 98.19 92 GLY A CA 1
ATOM 699 C C . GLY A 1 92 ? -6.518 -3.986 -6.421 1.00 98.19 92 GLY A C 1
ATOM 700 O O . GLY A 1 92 ? -5.704 -3.943 -7.346 1.00 98.19 92 GLY A O 1
ATOM 701 N N . VAL A 1 93 ? -6.148 -3.955 -5.137 1.00 98.44 93 VAL A N 1
ATOM 702 C CA . VAL A 1 93 ? -4.741 -3.898 -4.707 1.00 98.44 93 VAL A CA 1
ATOM 703 C C . VAL A 1 93 ? -4.009 -5.180 -5.097 1.00 98.44 93 VAL A C 1
ATOM 705 O O . VAL A 1 93 ? -2.934 -5.108 -5.686 1.00 98.44 93 VAL A O 1
ATOM 708 N N . ILE A 1 94 ? -4.604 -6.351 -4.861 1.00 98.69 94 ILE A N 1
ATOM 709 C CA . ILE A 1 94 ? -4.014 -7.646 -5.235 1.00 98.69 94 ILE A CA 1
ATOM 710 C C . ILE A 1 94 ? -3.739 -7.733 -6.742 1.00 98.69 94 ILE A C 1
ATOM 712 O O . ILE A 1 94 ? -2.629 -8.080 -7.149 1.00 98.69 94 ILE A O 1
ATOM 716 N N . ASN A 1 95 ? -4.724 -7.383 -7.574 1.00 98.38 95 ASN A N 1
ATOM 717 C CA . ASN A 1 95 ? -4.580 -7.384 -9.030 1.00 98.38 95 ASN A CA 1
ATOM 718 C C . ASN A 1 95 ? -3.455 -6.445 -9.472 1.00 98.38 95 ASN A C 1
ATOM 720 O O . ASN A 1 95 ? -2.672 -6.792 -10.356 1.00 98.38 95 ASN A O 1
ATOM 724 N N . TYR A 1 96 ? -3.344 -5.277 -8.833 1.00 98.00 96 TYR A N 1
ATOM 725 C CA . TYR A 1 96 ? -2.247 -4.359 -9.096 1.00 98.00 96 TYR A CA 1
ATOM 726 C C . TYR A 1 96 ? -0.887 -4.997 -8.776 1.00 98.00 96 TYR A C 1
ATOM 728 O O . TYR A 1 96 ? -0.015 -4.993 -9.643 1.00 98.00 96 TYR A O 1
ATOM 736 N N . LEU A 1 97 ? -0.711 -5.603 -7.593 1.00 98.00 97 LEU A N 1
ATOM 737 C CA . LEU A 1 97 ? 0.550 -6.255 -7.203 1.00 98.00 97 LEU A CA 1
ATOM 738 C C . LEU A 1 97 ? 0.979 -7.319 -8.223 1.00 98.00 97 LEU A C 1
ATOM 740 O O . LEU A 1 97 ? 2.117 -7.287 -8.690 1.00 98.00 97 LEU A O 1
ATOM 744 N N . LEU A 1 98 ? 0.049 -8.191 -8.625 1.00 97.94 98 LEU A N 1
ATOM 745 C CA . LEU A 1 98 ? 0.279 -9.246 -9.621 1.00 97.94 98 LEU A CA 1
ATOM 746 C C . LEU A 1 98 ? 0.638 -8.700 -11.010 1.00 97.94 98 LEU A C 1
ATOM 748 O O . LEU A 1 98 ? 1.350 -9.356 -11.764 1.00 97.94 98 LEU A O 1
ATOM 752 N N . SER A 1 99 ? 0.159 -7.503 -11.354 1.00 96.81 99 SER A N 1
ATOM 753 C CA . SER A 1 99 ? 0.449 -6.870 -12.644 1.00 96.81 99 SER A CA 1
ATOM 754 C C . SER A 1 99 ? 1.805 -6.159 -12.692 1.00 96.81 99 SER A C 1
ATOM 756 O O . SER A 1 99 ? 2.332 -5.924 -13.775 1.00 96.81 99 SER A O 1
ATOM 758 N N . THR A 1 100 ? 2.408 -5.819 -11.548 1.00 96.06 100 THR A N 1
ATOM 759 C CA . THR A 1 100 ? 3.632 -4.997 -11.534 1.00 96.06 100 THR A CA 1
ATOM 760 C C . THR A 1 100 ? 4.818 -5.566 -12.329 1.00 96.06 100 THR A C 1
ATOM 762 O O . THR A 1 100 ? 5.487 -4.758 -12.981 1.00 96.06 100 THR A O 1
ATOM 765 N N . PRO A 1 101 ? 5.088 -6.892 -12.381 1.00 94.94 101 PRO A N 1
ATOM 766 C CA . PRO A 1 101 ? 6.182 -7.416 -13.199 1.00 94.94 101 PRO A CA 1
ATOM 767 C C . PRO A 1 101 ? 6.001 -7.108 -14.686 1.00 94.94 101 PRO A C 1
ATOM 769 O O . PRO A 1 101 ? 6.927 -6.616 -15.323 1.00 94.94 101 PRO A O 1
ATOM 772 N N . SER A 1 102 ? 4.806 -7.335 -15.239 1.00 92.50 102 SER A N 1
ATOM 773 C CA . SER A 1 102 ? 4.531 -7.071 -16.655 1.00 92.50 102 SER A CA 1
ATOM 774 C C . SER A 1 102 ? 4.421 -5.576 -16.952 1.00 92.50 102 SER A C 1
ATOM 776 O O . SER A 1 102 ? 4.956 -5.118 -17.961 1.00 92.50 102 SER A O 1
ATOM 778 N N . LEU A 1 103 ? 3.807 -4.799 -16.050 1.00 91.81 103 LEU A N 1
ATOM 779 C CA . LEU A 1 103 ? 3.677 -3.346 -16.191 1.00 91.81 103 LEU A CA 1
ATOM 780 C C . LEU A 1 103 ? 5.033 -2.638 -16.309 1.00 91.81 103 LEU A C 1
ATOM 782 O O . LEU A 1 103 ? 5.160 -1.694 -17.087 1.00 91.81 103 LEU A O 1
ATOM 786 N N . TYR A 1 104 ? 6.039 -3.075 -15.546 1.00 88.12 104 TYR A N 1
ATOM 787 C CA . TYR A 1 104 ? 7.336 -2.395 -15.487 1.00 88.12 104 TYR A CA 1
ATOM 788 C C . TYR A 1 104 ? 8.458 -3.096 -16.262 1.00 88.12 104 TYR A C 1
ATOM 790 O O . TYR A 1 104 ? 9.456 -2.446 -16.572 1.00 88.12 104 TYR A O 1
ATOM 798 N N . ALA A 1 105 ? 8.295 -4.364 -16.654 1.00 81.69 105 ALA A N 1
ATOM 799 C CA . ALA A 1 105 ? 9.176 -4.990 -17.643 1.00 81.69 105 ALA A CA 1
ATOM 800 C C . ALA A 1 105 ? 9.060 -4.291 -19.009 1.00 81.69 105 ALA A C 1
ATOM 802 O O . ALA A 1 105 ? 10.067 -3.886 -19.584 1.00 81.69 105 ALA A O 1
ATOM 803 N N . MET A 1 106 ? 7.829 -4.043 -19.477 1.00 70.00 106 MET A N 1
ATOM 804 C CA . MET A 1 106 ? 7.580 -3.414 -20.782 1.00 70.00 106 MET A CA 1
ATOM 805 C C . MET A 1 106 ? 8.086 -1.968 -20.879 1.00 70.00 106 MET A C 1
ATOM 807 O O . MET A 1 106 ? 8.459 -1.511 -21.958 1.00 70.00 106 MET A O 1
ATOM 811 N N . ASP A 1 107 ? 8.097 -1.230 -19.768 1.00 73.25 107 ASP A N 1
ATOM 812 C CA . ASP A 1 107 ? 8.633 0.135 -19.741 1.00 73.25 107 ASP A CA 1
ATOM 813 C C . ASP A 1 107 ? 10.152 0.148 -19.965 1.00 73.25 107 ASP A C 1
ATOM 815 O O . ASP A 1 107 ? 10.662 0.952 -20.747 1.00 73.25 107 ASP A O 1
ATOM 819 N N . ARG A 1 108 ? 10.869 -0.807 -19.358 1.00 66.69 108 ARG A N 1
ATOM 820 C CA . ARG A 1 108 ? 12.306 -0.982 -19.593 1.00 66.69 108 ARG A CA 1
ATOM 821 C C . ARG A 1 108 ? 12.583 -1.321 -21.057 1.00 66.69 108 ARG A C 1
ATOM 823 O O . ARG A 1 108 ? 13.468 -0.708 -21.649 1.00 66.69 108 ARG A O 1
ATOM 830 N N . ASP A 1 109 ? 11.806 -2.233 -21.641 1.00 69.12 109 ASP A N 1
ATOM 831 C CA . ASP A 1 109 ? 11.977 -2.665 -23.034 1.00 69.12 109 ASP A CA 1
ATOM 832 C C . ASP A 1 109 ? 11.685 -1.541 -24.040 1.00 69.12 109 ASP A C 1
ATOM 834 O O . ASP A 1 109 ? 12.389 -1.364 -25.037 1.00 69.12 109 ASP A O 1
ATOM 838 N N . ARG A 1 110 ? 10.686 -0.702 -23.752 1.00 66.44 110 ARG A N 1
ATOM 839 C CA . ARG A 1 110 ? 10.420 0.496 -24.554 1.00 66.44 110 ARG A CA 1
ATOM 840 C C . ARG A 1 110 ? 11.575 1.494 -24.468 1.00 66.44 110 ARG A C 1
ATOM 842 O O . ARG A 1 110 ? 11.952 2.061 -25.491 1.00 66.44 110 ARG A O 1
ATOM 849 N N . GLN A 1 111 ? 12.142 1.697 -23.278 1.00 60.38 111 GLN A N 1
ATOM 850 C CA . GLN A 1 111 ? 13.265 2.614 -23.071 1.00 60.38 111 GLN A CA 1
ATOM 851 C C . GLN A 1 111 ? 14.536 2.179 -23.818 1.00 60.38 111 GLN A C 1
ATOM 853 O O . GLN A 1 111 ? 15.213 3.015 -24.411 1.00 60.38 111 GLN A O 1
ATOM 858 N N . ILE A 1 112 ? 14.859 0.886 -23.860 1.00 66.31 112 ILE A N 1
ATOM 859 C CA . ILE A 1 112 ? 16.008 0.410 -24.653 1.00 66.31 112 ILE A CA 1
ATOM 860 C C . ILE A 1 112 ? 15.799 0.617 -26.158 1.00 66.31 112 ILE A C 1
ATOM 862 O O . ILE A 1 112 ? 16.734 1.035 -26.836 1.00 66.31 112 ILE A O 1
ATOM 866 N N . HIS A 1 113 ? 14.582 0.433 -26.678 1.00 58.34 113 HIS A N 1
ATOM 867 C CA . HIS A 1 113 ? 14.315 0.616 -28.109 1.00 58.34 113 HIS A CA 1
ATOM 868 C C . HIS A 1 113 ? 14.408 2.088 -28.559 1.00 58.34 113 HIS A C 1
ATOM 870 O O . HIS A 1 113 ? 14.944 2.383 -29.629 1.00 58.34 113 HIS A O 1
ATOM 876 N N . ILE A 1 114 ? 13.955 3.037 -27.727 1.00 61.84 114 ILE A N 1
ATOM 877 C CA . ILE A 1 114 ? 14.105 4.473 -28.030 1.00 61.84 114 ILE A CA 1
ATOM 878 C C . ILE A 1 114 ? 15.573 4.918 -27.963 1.00 61.84 114 ILE A C 1
ATOM 880 O O . ILE A 1 114 ? 16.007 5.684 -28.817 1.00 61.84 114 ILE A O 1
ATOM 884 N N . ASN A 1 115 ? 16.358 4.392 -27.016 1.00 57.69 115 ASN A N 1
ATOM 885 C CA . ASN A 1 115 ? 17.761 4.780 -26.841 1.00 57.69 115 ASN A CA 1
ATOM 886 C C . ASN A 1 115 ? 18.670 4.222 -27.953 1.00 57.69 115 ASN A C 1
ATOM 888 O O . ASN A 1 115 ? 19.682 4.834 -28.287 1.00 57.69 115 ASN A O 1
ATOM 892 N N . GLN A 1 116 ? 18.302 3.087 -28.555 1.00 57.84 116 GLN A N 1
ATOM 893 C CA . GLN A 1 116 ? 19.004 2.506 -29.707 1.00 57.84 116 GLN A CA 1
ATOM 894 C C . GLN A 1 116 ? 18.715 3.247 -31.022 1.00 57.84 116 GLN A C 1
ATOM 896 O O . GLN A 1 116 ? 19.565 3.287 -31.904 1.00 57.84 116 GLN A O 1
ATOM 901 N N . SER A 1 117 ? 17.551 3.891 -31.141 1.00 55.16 117 SER A N 1
ATOM 902 C CA . SER A 1 117 ? 17.172 4.683 -32.325 1.00 55.16 117 SER A CA 1
ATOM 903 C C . SER A 1 117 ? 17.931 6.016 -32.449 1.00 55.16 117 SER A C 1
ATOM 905 O O . SER A 1 117 ? 17.833 6.688 -33.473 1.00 55.16 117 SER A O 1
ATOM 907 N N . THR A 1 118 ? 18.663 6.419 -31.406 1.00 55.56 118 THR A N 1
ATOM 908 C CA . THR A 1 118 ? 19.465 7.653 -31.358 1.00 55.56 118 THR A CA 1
ATOM 909 C C . THR A 1 118 ? 20.958 7.446 -31.608 1.00 55.56 118 THR A C 1
ATOM 911 O O . THR A 1 118 ? 21.702 8.427 -31.590 1.00 55.56 118 THR A O 1
ATOM 914 N N . GLU A 1 119 ? 21.431 6.219 -31.858 1.00 53.19 119 GLU A N 1
ATOM 915 C CA . GLU A 1 119 ? 22.802 6.058 -32.350 1.00 53.19 119 GLU A CA 1
ATOM 916 C C . GLU A 1 119 ? 22.907 6.678 -33.756 1.00 53.19 119 GLU A C 1
ATOM 918 O O . GLU A 1 119 ? 22.110 6.332 -34.634 1.00 53.19 119 GLU A O 1
ATOM 923 N N . PRO A 1 120 ? 23.855 7.606 -34.005 1.00 52.34 120 PRO A N 1
ATOM 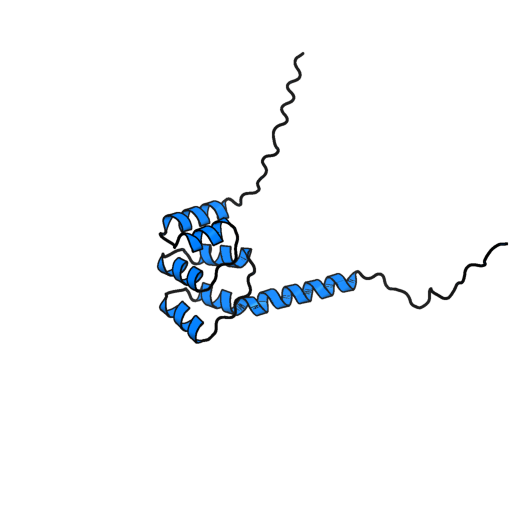924 C CA . PRO A 1 120 ? 24.075 8.115 -35.349 1.00 52.34 120 PRO A CA 1
ATOM 925 C C . PRO A 1 120 ? 24.403 6.924 -36.241 1.00 52.34 120 PRO A C 1
ATOM 927 O O . PRO A 1 120 ? 25.265 6.117 -35.885 1.00 52.34 120 PRO A O 1
ATOM 930 N N . ILE A 1 121 ? 23.716 6.812 -37.381 1.00 58.03 121 ILE A N 1
ATOM 931 C CA . ILE A 1 121 ? 24.020 5.812 -38.404 1.00 58.03 121 ILE A CA 1
ATOM 932 C C . ILE A 1 121 ? 25.508 5.952 -38.727 1.00 58.03 121 ILE A C 1
ATOM 934 O O . ILE A 1 121 ? 25.930 6.891 -39.400 1.00 58.03 121 ILE A O 1
ATOM 938 N N . ARG A 1 122 ? 26.327 5.053 -38.172 1.00 60.50 122 ARG A N 1
ATOM 939 C CA . ARG A 1 122 ? 27.740 4.943 -38.512 1.00 60.50 122 ARG A CA 1
ATOM 940 C C . ARG A 1 122 ? 27.774 4.312 -39.884 1.00 60.50 122 ARG A C 1
ATOM 942 O O . ARG A 1 122 ? 27.818 3.092 -39.996 1.00 60.50 122 ARG A O 1
ATOM 949 N N . ASP A 1 123 ? 27.671 5.159 -40.898 1.00 58.50 123 ASP A N 1
ATOM 950 C CA . ASP A 1 123 ? 27.748 4.760 -42.291 1.00 58.50 123 ASP A CA 1
ATOM 951 C C . ASP A 1 123 ? 29.096 4.047 -42.505 1.00 58.50 123 ASP A C 1
ATOM 953 O O . ASP A 1 123 ? 30.151 4.692 -42.420 1.00 58.50 123 ASP A O 1
ATOM 957 N N . PRO A 1 124 ? 29.125 2.720 -42.737 1.00 56.66 124 PRO A N 1
ATOM 958 C CA . PRO A 1 124 ? 30.381 1.979 -42.861 1.00 56.66 124 PRO A CA 1
ATOM 959 C C . PRO A 1 124 ? 31.206 2.421 -44.078 1.00 56.66 124 PRO A C 1
ATOM 961 O O . PRO A 1 124 ? 32.371 2.052 -44.207 1.00 56.66 124 PRO A O 1
ATOM 964 N N . LEU A 1 125 ? 30.608 3.214 -44.973 1.00 51.91 125 LEU A N 1
ATOM 965 C CA . LEU A 1 125 ? 31.193 3.634 -46.242 1.00 51.91 125 LEU A CA 1
ATOM 966 C C . LEU A 1 125 ? 31.981 4.955 -46.171 1.00 51.91 125 LEU A C 1
ATOM 968 O O . LEU A 1 125 ? 32.574 5.349 -47.171 1.00 51.91 125 LEU A O 1
ATOM 972 N N . LEU A 1 126 ? 32.052 5.621 -45.009 1.00 52.94 126 LEU A N 1
ATOM 973 C CA . LEU A 1 126 ? 32.771 6.900 -44.850 1.00 52.94 126 LEU A CA 1
ATOM 974 C C . LEU A 1 126 ? 34.163 6.793 -44.196 1.00 52.94 126 LEU A C 1
ATOM 976 O O . LEU A 1 126 ? 34.836 7.805 -44.030 1.00 52.94 126 LEU A O 1
ATOM 980 N N . ASN A 1 127 ? 34.655 5.587 -43.891 1.00 50.88 127 ASN A N 1
ATOM 981 C CA . ASN A 1 127 ? 36.002 5.366 -43.329 1.00 50.88 127 ASN A CA 1
ATOM 982 C C . ASN A 1 127 ? 37.068 5.008 -44.389 1.00 50.88 127 ASN A C 1
ATOM 984 O O . ASN A 1 127 ? 38.039 4.312 -44.100 1.00 50.88 127 ASN A O 1
ATOM 988 N N . GLY A 1 128 ? 36.887 5.471 -45.630 1.00 50.91 128 GLY A N 1
ATOM 989 C CA . GLY A 1 128 ? 37.798 5.203 -46.752 1.00 50.91 128 GLY A CA 1
ATOM 990 C C . GLY A 1 128 ? 38.682 6.373 -47.196 1.00 50.91 128 GLY A C 1
ATOM 991 O O . GLY A 1 128 ? 39.543 6.176 -48.048 1.00 50.91 128 GLY A O 1
ATOM 992 N N . GLN A 1 129 ? 38.510 7.586 -46.664 1.00 49.69 129 GLN A N 1
ATOM 993 C CA . GLN A 1 129 ? 39.286 8.748 -47.116 1.00 49.69 129 GLN A CA 1
ATOM 994 C C . GLN A 1 129 ? 40.302 9.170 -46.059 1.00 49.69 129 GLN A C 1
ATOM 996 O O . GLN A 1 129 ? 40.058 10.007 -45.194 1.00 49.69 129 GLN A O 1
ATOM 1001 N N . ALA A 1 130 ? 41.478 8.548 -46.157 1.00 54.25 130 ALA A N 1
ATOM 1002 C CA . ALA A 1 130 ? 42.699 9.038 -45.547 1.00 54.25 130 ALA A CA 1
ATOM 1003 C C . ALA A 1 130 ? 42.993 10.460 -46.056 1.00 54.25 130 ALA A C 1
ATOM 1005 O O . ALA A 1 130 ? 43.189 10.672 -47.253 1.00 54.25 130 ALA A O 1
ATOM 1006 N N . ALA A 1 131 ? 43.037 11.429 -45.144 1.00 52.09 131 ALA A N 1
ATOM 1007 C CA . ALA A 1 131 ? 43.563 12.756 -45.438 1.00 52.09 131 ALA A CA 1
ATOM 1008 C C . ALA A 1 131 ? 45.092 12.673 -45.654 1.00 52.09 131 ALA A C 1
ATOM 1010 O O . ALA A 1 131 ? 45.776 11.989 -44.882 1.00 52.09 131 ALA A O 1
ATOM 1011 N N . PRO A 1 132 ? 45.657 13.345 -46.675 1.00 51.84 132 PRO A N 1
ATOM 1012 C CA . PRO A 1 132 ? 47.094 13.334 -46.911 1.00 51.84 132 PRO A CA 1
ATOM 1013 C C . PRO A 1 132 ? 47.828 14.095 -45.800 1.00 51.84 132 PRO A C 1
ATOM 1015 O O . PRO A 1 132 ? 47.476 15.222 -45.453 1.00 51.84 132 PRO A O 1
ATOM 1018 N N . ARG A 1 133 ? 48.874 13.468 -45.249 1.00 52.25 133 ARG A N 1
ATOM 1019 C CA . ARG A 1 133 ? 49.837 14.124 -44.357 1.00 52.25 133 ARG A CA 1
ATOM 1020 C C . ARG A 1 133 ? 50.634 15.141 -45.178 1.00 52.25 133 ARG A C 1
ATOM 1022 O O . ARG A 1 133 ? 51.381 14.746 -46.069 1.00 52.25 133 ARG A O 1
ATOM 1029 N N . GLY A 1 134 ? 50.432 16.427 -44.900 1.00 55.94 134 GLY A N 1
ATOM 1030 C CA . GLY A 1 134 ? 51.256 17.512 -45.431 1.00 55.94 134 GLY A CA 1
ATOM 1031 C C . GLY A 1 134 ? 52.623 17.545 -44.747 1.00 55.94 134 GLY A C 1
ATOM 1032 O O . GLY A 1 134 ? 52.703 17.337 -43.535 1.00 55.94 134 GLY A O 1
ATOM 1033 N N . HIS A 1 135 ? 53.656 17.746 -45.564 1.00 46.84 135 HIS A N 1
ATOM 1034 C CA . HIS A 1 135 ? 55.047 17.995 -45.185 1.00 46.84 135 HIS A CA 1
ATOM 1035 C C . HIS A 1 135 ? 55.239 19.390 -44.587 1.00 46.84 135 HIS A C 1
ATOM 1037 O O . HIS A 1 135 ? 54.520 20.314 -45.031 1.00 46.84 135 HIS A O 1
#

Sequence (135 aa):
MIALIGVLLLAGCAADPQRQKDMAVVSSSGVPTITSAKMEYNQPIDFDDIIALSKQKVSDEVILRYLKARRTIYSPDPQMLERLRAAGVSQGVINYLLSTPSLYAMDRDRQIHINQSTEPIRDPLLNGQAAPRGH

Foldseek 3Di:
DDDPPPDDDPPPPVDPPVLVVLLVCVVPLPQPPVLSVCSVVLHDDDLVSLLSCVLSVRDPVSVVVSCVVNLDAADDDPVSLVVCVVSVPDPSVSVVNNCSVVVVVVVVVVVVVVVVVPDPPPPVPPPPDDDDDDD

Radius of gyration: 25.5 Å; chains: 1; bounding box: 64×75×61 Å